Protein AF-A0A7N4PGN5-F1 (afdb_monomer_lite)

pLDDT: mean 84.78, std 13.85, range [53.03, 97.69]

Radius of gyration: 17.94 Å; chains: 1; bounding box: 43×38×50 Å

Secondary structure (DSSP, 8-state):
-PPPHHHHHHHHHTSHHHHHHHTT---S-SS--HHHHHHHHHT-HHHHHHHHHH--SPPSPPP-S--TT-HHHHHHHHHHHHHHHHHHHHHHHHHSTT-TTHHHHHTT-

Sequence (109 aa):
MDVTISELLELFLQSPLVTWVKTFGPFGSEKEDNLTMYMDLVDGIFLNKIMLQIDPRPTNQRINKHVNNDVNLRIQNLTILVRSIKTYYQFNHLLGPHSPGYNQVLASF

Structure (mmCIF, N/CA/C/O backbone):
data_AF-A0A7N4PGN5-F1
#
_entry.id   AF-A0A7N4PGN5-F1
#
loop_
_atom_site.group_PDB
_atom_site.id
_atom_site.type_symbol
_atom_site.label_atom_id
_atom_site.label_alt_id
_atom_site.label_comp_id
_atom_site.label_asym_id
_atom_site.label_entity_id
_atom_site.label_seq_id
_atom_site.pdbx_PDB_ins_code
_atom_site.Cartn_x
_atom_site.Cartn_y
_atom_site.Cartn_z
_atom_site.occupancy
_atom_site.B_iso_or_equiv
_atom_site.auth_seq_id
_atom_site.auth_comp_id
_atom_site.auth_asym_id
_atom_site.auth_atom_id
_atom_site.pdbx_PDB_model_num
ATOM 1 N N . MET A 1 1 ? -15.181 -9.466 27.092 1.00 66.38 1 MET A N 1
ATOM 2 C CA . MET A 1 1 ? -15.467 -8.158 26.478 1.00 66.38 1 MET A CA 1
ATOM 3 C C . MET A 1 1 ? -15.213 -8.353 25.001 1.00 66.38 1 MET A C 1
ATOM 5 O O . MET A 1 1 ? -14.131 -8.828 24.674 1.00 66.38 1 MET A O 1
ATOM 9 N N . ASP A 1 2 ? -16.220 -8.146 24.158 1.00 79.00 2 ASP A N 1
ATOM 10 C CA . ASP A 1 2 ? -16.037 -8.248 22.709 1.00 79.00 2 ASP A CA 1
ATOM 11 C C . ASP A 1 2 ? -15.156 -7.092 22.236 1.00 79.00 2 ASP A C 1
ATOM 13 O O . ASP A 1 2 ? -15.310 -5.966 22.709 1.00 79.00 2 ASP A O 1
ATOM 17 N N . VAL A 1 3 ? -14.219 -7.386 21.335 1.00 80.81 3 VAL A N 1
ATOM 18 C CA . VAL A 1 3 ? -13.315 -6.381 20.767 1.00 80.81 3 VAL A CA 1
ATOM 19 C C . VAL A 1 3 ? -14.110 -5.479 19.825 1.00 80.81 3 VAL A C 1
ATOM 21 O O . VAL A 1 3 ? -14.855 -5.960 18.967 1.00 80.81 3 VAL A O 1
ATOM 24 N N . THR A 1 4 ? -13.956 -4.168 19.967 1.00 92.50 4 THR A N 1
ATOM 25 C CA . THR A 1 4 ? -14.631 -3.184 19.113 1.00 92.50 4 THR A CA 1
ATOM 26 C C . THR A 1 4 ? -13.937 -3.044 17.753 1.00 92.50 4 THR A C 1
ATOM 28 O O . THR A 1 4 ? -12.754 -3.341 17.595 1.00 92.50 4 THR A O 1
ATOM 31 N N . ILE A 1 5 ? -14.654 -2.539 16.743 1.00 90.38 5 ILE A N 1
ATOM 32 C CA . ILE A 1 5 ? -14.075 -2.265 15.411 1.00 90.38 5 ILE A CA 1
ATOM 33 C C . ILE A 1 5 ? -12.904 -1.274 15.505 1.00 90.38 5 ILE A C 1
ATOM 35 O O . ILE A 1 5 ? -11.914 -1.427 14.794 1.00 90.38 5 ILE A O 1
ATOM 39 N N . SER A 1 6 ? -13.001 -0.285 16.396 1.00 90.31 6 SER A N 1
ATOM 40 C CA . SER A 1 6 ? -11.942 0.700 16.621 1.00 90.31 6 SER A CA 1
ATOM 41 C C . SER A 1 6 ? -10.674 0.058 17.185 1.00 90.31 6 SER A C 1
ATOM 43 O O . SER A 1 6 ? -9.585 0.352 16.701 1.00 90.31 6 SER A O 1
ATOM 45 N N . GLU A 1 7 ? -10.811 -0.867 18.139 1.00 92.75 7 GLU A N 1
ATOM 46 C CA . GLU A 1 7 ? -9.680 -1.630 18.688 1.00 92.75 7 GLU A CA 1
ATOM 47 C C . GLU A 1 7 ? -9.059 -2.551 17.629 1.00 92.75 7 GLU A C 1
ATOM 49 O O . GLU A 1 7 ? -7.839 -2.604 17.498 1.00 92.75 7 GLU A O 1
ATOM 54 N N . LEU A 1 8 ? -9.872 -3.238 16.816 1.00 94.31 8 LEU A N 1
ATOM 55 C CA . LEU A 1 8 ? -9.365 -4.061 15.709 1.00 94.31 8 LEU A CA 1
ATOM 56 C C . LEU A 1 8 ? -8.590 -3.231 14.684 1.00 94.31 8 LEU A C 1
ATOM 58 O O . LEU A 1 8 ? -7.552 -3.669 14.185 1.00 94.31 8 LEU A O 1
ATOM 62 N N . LEU A 1 9 ? -9.090 -2.038 14.368 1.00 94.12 9 LEU A N 1
ATOM 63 C CA . LEU A 1 9 ? -8.434 -1.114 13.456 1.00 94.12 9 LEU A CA 1
ATOM 64 C C . LEU A 1 9 ? -7.095 -0.631 14.024 1.00 94.12 9 LEU A C 1
ATOM 66 O O . LEU A 1 9 ? -6.092 -0.634 13.312 1.00 94.12 9 LEU A O 1
ATOM 70 N N . GLU A 1 10 ? -7.062 -0.254 15.298 1.00 93.62 10 GLU A N 1
ATOM 71 C CA . GLU A 1 10 ? -5.837 0.167 15.972 1.00 93.62 10 GLU A CA 1
ATOM 72 C C . GLU A 1 10 ? -4.792 -0.959 15.993 1.00 93.62 10 GLU A C 1
ATOM 74 O O . GLU A 1 10 ? -3.656 -0.753 15.562 1.00 93.62 10 GLU A O 1
ATOM 79 N N . LEU A 1 11 ? -5.193 -2.175 16.376 1.00 94.81 11 LEU A N 1
ATOM 80 C CA . LEU A 1 11 ? -4.329 -3.359 16.357 1.00 94.81 11 LEU A CA 1
ATOM 81 C C . LEU 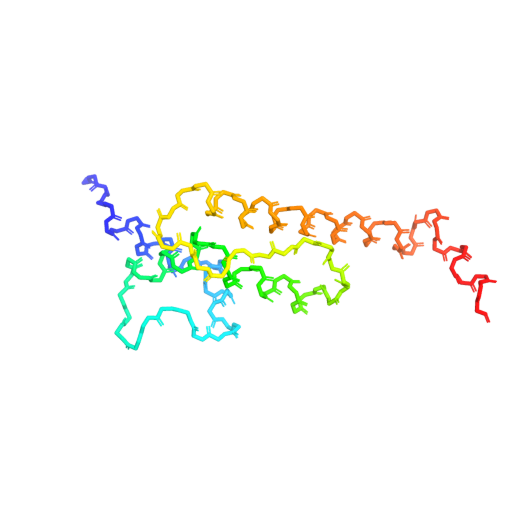A 1 11 ? -3.793 -3.659 14.950 1.00 94.81 11 LEU A C 1
ATOM 83 O O . LEU A 1 11 ? -2.618 -3.991 14.784 1.00 94.81 11 LEU A O 1
ATOM 87 N N . PHE A 1 12 ? -4.628 -3.516 13.918 1.00 95.56 12 PHE A N 1
ATOM 88 C CA . PHE A 1 12 ? -4.202 -3.674 12.529 1.00 95.56 12 PHE A CA 1
ATOM 89 C C . PHE A 1 12 ? -3.158 -2.620 12.129 1.00 95.56 12 PHE A C 1
ATOM 91 O O . PHE A 1 12 ? -2.125 -2.968 11.550 1.00 95.56 12 PHE A O 1
ATOM 98 N N . LEU A 1 13 ? -3.381 -1.345 12.462 1.00 94.25 13 LEU A N 1
ATOM 99 C CA . LEU A 1 13 ? -2.475 -0.243 12.114 1.00 94.25 13 LEU A CA 1
ATOM 100 C C . LEU A 1 13 ? -1.156 -0.249 12.900 1.00 94.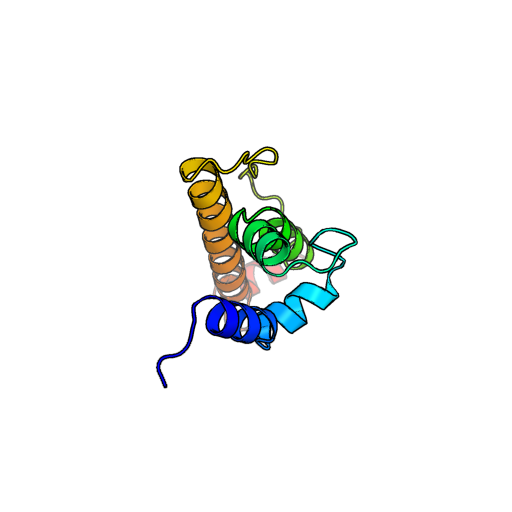25 13 LEU A C 1
ATOM 102 O O . LEU A 1 13 ? -0.177 0.358 12.453 1.00 94.25 13 LEU A O 1
ATOM 106 N N . GLN A 1 14 ? -1.127 -0.932 14.044 1.00 93.75 14 GLN A N 1
ATOM 107 C CA . GLN A 1 14 ? 0.070 -1.203 14.845 1.00 93.75 14 GLN A CA 1
ATOM 108 C C . GLN A 1 14 ? 0.766 -2.517 14.455 1.00 93.75 14 GLN A C 1
ATOM 110 O O . GLN A 1 14 ? 1.822 -2.847 14.994 1.00 93.75 14 GLN A O 1
ATOM 115 N N . SER A 1 15 ? 0.212 -3.282 13.509 1.00 96.88 15 SER A N 1
ATOM 116 C CA . SER A 1 15 ? 0.826 -4.538 13.082 1.00 96.88 15 SER A CA 1
ATOM 117 C C . SER A 1 15 ? 2.224 -4.315 12.478 1.00 96.88 15 SER A C 1
ATOM 119 O O . SER A 1 15 ? 2.497 -3.252 11.901 1.00 96.88 15 SER A O 1
ATOM 121 N N . PRO A 1 16 ? 3.122 -5.318 12.536 1.00 97.69 16 PRO A N 1
ATOM 122 C CA . PRO A 1 16 ? 4.467 -5.198 11.973 1.00 97.69 16 PRO A CA 1
ATOM 123 C C . PRO A 1 16 ? 4.478 -4.832 10.485 1.00 97.69 16 PRO A C 1
ATOM 125 O O . PRO A 1 16 ? 5.325 -4.055 10.050 1.00 97.69 16 PRO A O 1
ATOM 128 N N . LEU A 1 17 ? 3.517 -5.346 9.708 1.00 95.75 17 LEU A N 1
ATOM 129 C CA . LEU A 1 17 ? 3.423 -5.042 8.281 1.00 95.75 17 LEU A CA 1
ATOM 130 C C . LEU A 1 17 ? 3.071 -3.571 8.044 1.00 95.75 17 LEU A C 1
ATOM 132 O O . LEU A 1 17 ? 3.741 -2.913 7.255 1.00 95.75 17 LEU A O 1
ATOM 136 N N . VAL A 1 18 ? 2.064 -3.033 8.741 1.00 94.75 18 VAL A N 1
ATOM 137 C CA . VAL A 1 18 ? 1.698 -1.614 8.599 1.00 94.75 18 VAL A CA 1
ATOM 138 C C . VAL A 1 18 ? 2.817 -0.712 9.122 1.00 94.75 18 VAL A C 1
ATOM 140 O O . VAL A 1 18 ? 3.126 0.304 8.504 1.00 94.75 18 VAL A O 1
ATOM 143 N N . THR A 1 19 ? 3.487 -1.116 10.203 1.00 94.25 19 THR A N 1
ATOM 144 C CA . THR A 1 19 ? 4.654 -0.407 10.748 1.00 94.25 19 THR A CA 1
ATOM 145 C C . THR A 1 19 ? 5.795 -0.332 9.734 1.00 94.25 19 THR A C 1
ATOM 147 O O . THR A 1 19 ? 6.374 0.733 9.543 1.00 94.25 19 THR A O 1
ATOM 150 N N . TRP A 1 20 ? 6.087 -1.425 9.026 1.00 95.69 20 TRP A N 1
ATOM 151 C CA . TRP A 1 20 ? 7.060 -1.425 7.932 1.00 95.69 20 TRP A CA 1
ATOM 152 C C . TRP A 1 20 ? 6.605 -0.553 6.752 1.00 95.69 20 TRP A C 1
ATOM 154 O O . TRP A 1 20 ? 7.389 0.220 6.219 1.00 95.69 20 TRP A O 1
ATOM 164 N N . VAL A 1 21 ? 5.324 -0.590 6.378 1.00 95.06 21 VAL A N 1
ATOM 165 C CA . VAL A 1 21 ? 4.778 0.276 5.315 1.00 95.06 21 VAL A CA 1
ATOM 166 C C . VAL A 1 21 ? 4.956 1.768 5.656 1.00 95.06 21 VAL A C 1
ATOM 168 O O . VAL A 1 21 ? 5.307 2.554 4.776 1.00 95.06 21 VAL A O 1
ATOM 171 N N . LYS A 1 22 ? 4.815 2.161 6.933 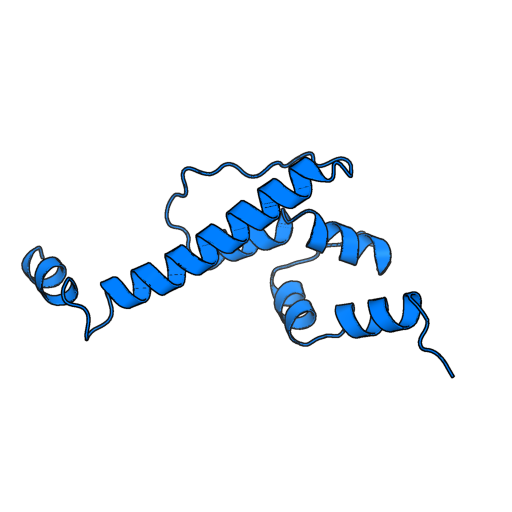1.00 91.75 22 LYS A N 1
ATOM 172 C CA . LYS A 1 22 ? 5.053 3.536 7.437 1.00 91.75 22 LYS A CA 1
ATOM 173 C C . LYS A 1 22 ? 6.481 4.038 7.229 1.00 91.75 22 LYS A C 1
ATOM 175 O O . LYS A 1 22 ? 6.685 5.248 7.168 1.00 91.75 22 LYS A O 1
ATOM 180 N N . THR A 1 23 ? 7.468 3.162 7.032 1.00 93.38 23 THR A N 1
ATOM 181 C CA . THR A 1 23 ? 8.851 3.602 6.783 1.00 93.38 23 THR A CA 1
ATOM 182 C C . THR A 1 23 ? 9.064 4.167 5.376 1.00 93.38 23 THR A C 1
ATOM 184 O O . THR A 1 23 ? 10.092 4.792 5.132 1.00 93.38 23 THR A O 1
ATOM 187 N N . PHE A 1 24 ? 8.125 3.970 4.442 1.00 91.38 24 PHE A N 1
ATOM 188 C CA . PHE A 1 24 ? 8.225 4.462 3.057 1.00 91.38 24 PHE A CA 1
ATOM 189 C C . PHE A 1 24 ? 7.746 5.908 2.869 1.00 91.38 24 PHE A C 1
ATOM 191 O O . PHE A 1 24 ? 7.833 6.447 1.764 1.00 91.38 24 PHE A O 1
ATOM 198 N N . GLY A 1 25 ? 7.245 6.540 3.929 1.00 85.94 25 GLY A N 1
ATOM 199 C CA . GLY A 1 25 ? 6.777 7.922 3.925 1.00 85.94 25 GLY A CA 1
ATOM 200 C C . GLY A 1 25 ? 5.386 8.070 4.538 1.00 85.94 25 GLY A C 1
ATOM 201 O O . GLY A 1 25 ? 4.726 7.070 4.829 1.00 85.94 25 GLY A O 1
ATOM 202 N N . PRO A 1 26 ? 4.932 9.317 4.740 1.00 77.56 26 PRO A N 1
ATOM 203 C CA . PRO A 1 26 ? 3.616 9.576 5.297 1.00 77.56 26 PRO A CA 1
ATOM 204 C C . PRO A 1 26 ? 2.521 9.128 4.320 1.00 77.56 26 PRO A C 1
ATOM 206 O O . PRO A 1 26 ? 2.513 9.507 3.147 1.00 77.56 26 PRO A O 1
ATOM 209 N N . PHE A 1 27 ? 1.589 8.333 4.830 1.00 74.50 27 PHE A N 1
ATOM 210 C CA . PHE A 1 27 ? 0.273 8.080 4.252 1.00 74.50 27 PHE A CA 1
ATOM 211 C C . PHE A 1 27 ? -0.736 8.242 5.396 1.00 74.50 27 PHE A C 1
ATOM 213 O O . PHE A 1 27 ? -0.474 7.820 6.523 1.00 74.50 27 PHE A O 1
ATOM 220 N N . GLY A 1 28 ? -1.838 8.932 5.139 1.00 61.91 28 GLY A N 1
ATOM 221 C CA . GLY A 1 28 ? -2.689 9.575 6.135 1.00 61.91 28 GLY A CA 1
ATOM 222 C C . GLY A 1 28 ? -2.521 11.099 6.148 1.00 61.91 28 GLY A C 1
ATOM 223 O O . GLY A 1 28 ? -1.507 11.644 5.707 1.00 61.91 28 GLY A O 1
ATOM 224 N N . SER A 1 29 ? -3.536 11.812 6.641 1.00 62.06 29 SER A N 1
ATOM 225 C CA . SER A 1 29 ? -3.465 13.264 6.843 1.00 62.06 29 SER A CA 1
ATOM 226 C C . SER A 1 29 ? -2.553 13.646 8.017 1.00 62.06 29 SER A C 1
ATOM 228 O O . SER A 1 29 ? -2.272 12.823 8.880 1.00 62.06 29 SER A O 1
ATOM 230 N N . GLU A 1 30 ? -2.160 14.924 8.107 1.00 60.34 30 GLU A N 1
ATOM 231 C CA . GLU A 1 30 ? -1.378 15.477 9.236 1.00 60.34 30 GLU A CA 1
ATOM 232 C C . GLU A 1 30 ? -2.020 15.229 10.612 1.00 60.34 30 GLU A C 1
ATOM 234 O O . GLU A 1 30 ? -1.332 15.168 11.628 1.00 60.34 30 GLU A O 1
ATOM 239 N N . LYS A 1 31 ? -3.349 15.067 10.646 1.00 63.12 31 LYS A N 1
ATOM 240 C CA . LYS A 1 31 ? -4.057 14.490 11.787 1.00 63.12 31 LYS A CA 1
ATOM 241 C C . LYS A 1 31 ? -4.093 12.985 11.587 1.00 63.12 31 LYS A C 1
ATOM 243 O O . LYS A 1 31 ? -4.707 12.512 10.633 1.00 63.12 31 LYS A O 1
ATOM 248 N N . GLU A 1 32 ? -3.416 12.279 12.478 1.00 66.31 32 GLU A N 1
ATOM 249 C CA . GLU A 1 32 ? -3.193 10.836 12.486 1.00 66.31 32 GLU A CA 1
ATOM 250 C C . GLU A 1 32 ? -4.503 10.054 12.744 1.00 66.31 32 GLU A C 1
ATOM 252 O O . GLU A 1 32 ? -4.673 9.383 13.755 1.00 66.31 32 GLU A O 1
ATOM 257 N N . ASP A 1 33 ? -5.490 10.204 11.857 1.00 86.44 33 ASP A N 1
ATOM 258 C CA . ASP A 1 33 ? -6.772 9.513 11.941 1.00 86.44 33 ASP A CA 1
ATOM 259 C C . ASP A 1 33 ? -6.644 8.084 11.396 1.00 86.44 33 ASP A C 1
ATOM 261 O O . ASP A 1 33 ? -6.330 7.861 10.222 1.00 86.44 33 ASP A O 1
ATOM 265 N N . ASN A 1 34 ? -6.924 7.109 12.263 1.00 90.12 34 ASN A N 1
ATOM 266 C CA . ASN A 1 34 ? -6.823 5.682 11.962 1.00 90.12 34 ASN A CA 1
ATOM 267 C C . ASN A 1 34 ? -7.690 5.276 10.759 1.00 90.12 34 ASN A C 1
ATOM 269 O O . ASN A 1 34 ? -7.278 4.445 9.946 1.00 90.12 34 ASN A O 1
ATOM 273 N N . LEU A 1 35 ? -8.883 5.861 10.612 1.00 90.56 35 LEU A N 1
ATOM 274 C CA . LEU A 1 35 ? -9.755 5.560 9.474 1.00 90.56 35 LEU A CA 1
ATOM 275 C C . LEU A 1 35 ? -9.145 6.059 8.167 1.00 90.56 35 LEU A C 1
ATOM 277 O O . LEU A 1 35 ? -9.132 5.324 7.182 1.00 90.56 35 LEU A O 1
ATOM 281 N N . THR A 1 36 ? -8.593 7.269 8.165 1.00 89.81 36 THR A N 1
ATOM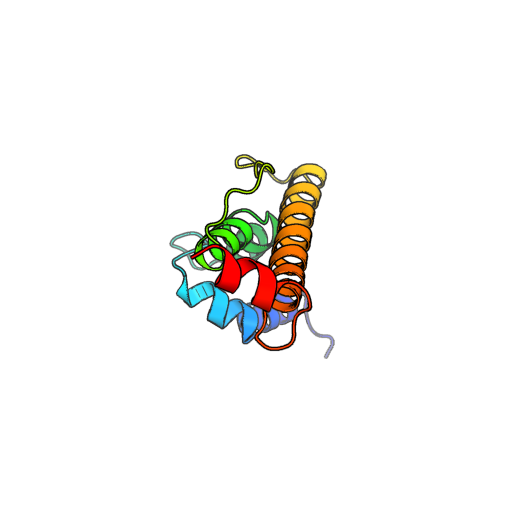 282 C CA . THR A 1 36 ? -7.906 7.839 7.002 1.00 89.81 36 THR A CA 1
ATOM 283 C C . THR A 1 36 ? -6.695 6.994 6.600 1.00 89.81 36 THR A C 1
ATOM 285 O O . THR A 1 36 ? -6.589 6.613 5.436 1.00 89.81 36 THR A O 1
ATOM 288 N N . MET A 1 37 ? -5.843 6.584 7.549 1.00 91.44 37 MET A N 1
ATOM 289 C CA . MET A 1 37 ? -4.725 5.671 7.251 1.00 91.44 37 MET A CA 1
ATOM 290 C C . MET A 1 37 ? -5.185 4.347 6.652 1.00 91.44 37 MET A C 1
ATOM 292 O O . MET A 1 37 ? -4.582 3.831 5.713 1.00 91.44 37 MET A O 1
ATOM 296 N N . TYR A 1 38 ? -6.246 3.770 7.210 1.00 93.00 38 TYR A N 1
ATOM 297 C CA . TYR A 1 38 ? -6.801 2.530 6.697 1.00 93.00 38 TYR A CA 1
ATOM 298 C C . TYR A 1 38 ? -7.332 2.695 5.274 1.00 93.00 38 TYR A C 1
ATOM 300 O O . TYR A 1 38 ? -7.089 1.836 4.427 1.00 93.00 38 TYR A O 1
ATOM 308 N N . MET A 1 39 ? -8.006 3.808 4.980 1.00 92.44 39 MET A N 1
ATOM 309 C CA . MET A 1 39 ? -8.497 4.096 3.633 1.00 92.44 39 MET A CA 1
ATOM 310 C C . MET A 1 39 ? -7.355 4.285 2.627 1.00 92.44 39 MET A C 1
ATOM 312 O O . MET A 1 39 ? -7.463 3.756 1.521 1.00 92.44 39 MET A O 1
ATOM 316 N N . ASP A 1 40 ? -6.248 4.915 3.022 1.00 91.94 40 ASP A N 1
ATOM 317 C CA . ASP A 1 40 ? -5.043 5.069 2.189 1.00 91.94 40 ASP A CA 1
ATOM 318 C C . ASP A 1 40 ? -4.324 3.735 1.913 1.00 91.94 40 ASP A C 1
ATOM 320 O O . ASP A 1 40 ? -3.659 3.567 0.890 1.00 91.94 40 ASP A O 1
ATOM 324 N N . LEU A 1 41 ? -4.455 2.749 2.807 1.00 94.88 41 LEU A N 1
ATOM 325 C CA . LEU A 1 41 ? -3.977 1.386 2.550 1.00 94.88 41 LEU A CA 1
ATOM 326 C C . LEU A 1 41 ? -4.916 0.640 1.593 1.00 94.88 41 LEU A C 1
ATOM 328 O O . LEU A 1 41 ? -4.466 -0.029 0.660 1.00 94.88 41 LEU A O 1
ATOM 332 N N . VAL A 1 42 ? -6.227 0.745 1.823 1.00 95.00 42 VAL A N 1
ATOM 333 C CA . VAL A 1 42 ? -7.259 -0.011 1.095 1.00 95.00 42 VAL A CA 1
ATOM 334 C C . VAL A 1 42 ? -7.480 0.507 -0.327 1.00 95.00 42 VAL A C 1
ATOM 336 O O . VAL A 1 42 ? -7.897 -0.261 -1.196 1.00 95.00 42 VAL A O 1
ATOM 339 N N . ASP A 1 43 ? -7.183 1.776 -0.611 1.00 95.56 43 ASP A N 1
ATOM 340 C CA . ASP A 1 43 ? -7.230 2.301 -1.979 1.00 95.56 43 ASP A CA 1
ATOM 341 C C . ASP A 1 43 ? -6.147 1.709 -2.902 1.00 95.56 43 ASP A C 1
ATOM 343 O O . ASP A 1 43 ? -6.269 1.756 -4.132 1.00 95.56 43 ASP A O 1
ATOM 347 N N . GLY A 1 44 ? -5.112 1.106 -2.308 1.00 95.38 44 GLY A N 1
ATOM 348 C CA . GLY A 1 44 ? -4.011 0.431 -2.976 1.00 95.38 44 GLY A CA 1
ATOM 349 C C . GLY A 1 44 ? -3.024 1.355 -3.693 1.00 95.38 44 GLY A C 1
ATOM 350 O O . GLY A 1 44 ? -2.061 0.851 -4.270 1.00 95.38 44 GLY A O 1
ATOM 351 N N . ILE A 1 45 ? -3.201 2.678 -3.687 1.00 95.12 45 ILE A N 1
ATOM 352 C CA . ILE A 1 45 ? -2.316 3.622 -4.382 1.00 95.12 45 ILE A CA 1
ATOM 353 C C . ILE A 1 45 ? -0.938 3.612 -3.729 1.00 95.12 45 ILE A C 1
ATOM 355 O O . ILE A 1 45 ? 0.071 3.447 -4.421 1.00 95.12 45 ILE A O 1
ATOM 359 N N . PHE A 1 46 ? -0.880 3.783 -2.406 1.00 94.81 46 PHE A N 1
ATOM 360 C CA . PHE A 1 46 ? 0.388 3.841 -1.680 1.00 94.81 46 PHE A CA 1
ATOM 361 C C . PHE A 1 46 ? 1.141 2.508 -1.751 1.00 94.81 46 PHE A C 1
ATOM 363 O O . PHE A 1 46 ? 2.326 2.477 -2.083 1.00 94.81 46 PHE A O 1
ATOM 370 N N . LEU A 1 47 ? 0.431 1.393 -1.573 1.00 96.12 47 LEU A N 1
ATOM 371 C CA . LEU A 1 47 ? 1.013 0.053 -1.659 1.00 96.12 47 LEU A CA 1
ATOM 372 C C . LEU A 1 47 ? 1.601 -0.248 -3.047 1.00 96.12 47 LEU A C 1
ATOM 374 O O . LEU A 1 47 ? 2.690 -0.811 -3.149 1.00 96.12 47 LEU A O 1
ATOM 378 N N . ASN A 1 48 ? 0.935 0.170 -4.130 1.00 95.62 48 ASN A N 1
ATOM 379 C CA . ASN A 1 48 ? 1.493 0.021 -5.476 1.00 95.62 48 ASN A CA 1
ATOM 380 C C . ASN A 1 48 ? 2.748 0.883 -5.695 1.00 95.62 48 ASN A C 1
ATOM 382 O O . ASN A 1 48 ? 3.654 0.457 -6.410 1.00 95.62 48 ASN A O 1
ATOM 386 N N . LYS A 1 49 ? 2.846 2.067 -5.071 1.00 93.69 49 LYS A N 1
ATOM 387 C CA . LYS A 1 49 ? 4.078 2.877 -5.112 1.00 93.69 49 LYS A CA 1
ATOM 388 C C . LYS A 1 49 ? 5.234 2.178 -4.399 1.00 93.69 49 LYS A C 1
ATOM 390 O O . LYS A 1 49 ? 6.343 2.198 -4.920 1.00 93.69 49 LYS A O 1
ATOM 395 N N . ILE A 1 50 ? 4.983 1.547 -3.250 1.00 95.31 50 ILE A N 1
ATOM 396 C CA . ILE A 1 50 ? 5.996 0.742 -2.548 1.00 95.31 50 ILE A CA 1
ATOM 397 C C . ILE A 1 50 ? 6.459 -0.409 -3.437 1.00 95.31 50 ILE A C 1
ATOM 399 O O . ILE A 1 50 ? 7.659 -0.606 -3.607 1.00 95.31 50 ILE A O 1
ATOM 403 N N . MET A 1 51 ? 5.527 -1.126 -4.070 1.00 94.81 51 MET A N 1
ATOM 404 C CA . MET A 1 51 ? 5.880 -2.217 -4.978 1.00 94.81 51 MET A CA 1
ATOM 405 C C . MET A 1 51 ? 6.761 -1.744 -6.145 1.00 94.81 51 MET A C 1
ATOM 407 O O . MET A 1 51 ? 7.689 -2.451 -6.520 1.00 94.81 51 MET A O 1
ATOM 411 N N . LEU A 1 52 ? 6.531 -0.535 -6.671 1.00 92.62 52 LEU A N 1
ATOM 412 C CA . LEU A 1 52 ? 7.382 0.062 -7.706 1.00 92.62 52 LEU A CA 1
ATOM 413 C C . LEU A 1 52 ? 8.789 0.430 -7.194 1.00 92.62 52 LEU A C 1
ATOM 415 O O . LEU A 1 52 ? 9.740 0.391 -7.967 1.00 92.62 52 LEU A O 1
ATOM 419 N N . GLN A 1 53 ? 8.943 0.778 -5.911 1.00 92.69 53 GLN A N 1
ATOM 420 C CA . GLN A 1 53 ? 10.269 0.971 -5.305 1.00 92.69 53 GLN A CA 1
ATOM 421 C C . GLN A 1 53 ? 11.010 -0.361 -5.111 1.00 92.69 53 GLN A C 1
ATOM 423 O O . GLN A 1 53 ? 12.226 -0.410 -5.270 1.00 92.69 53 GLN A O 1
ATOM 428 N N . ILE A 1 54 ? 10.284 -1.435 -4.784 1.00 92.94 54 ILE A N 1
ATOM 429 C CA . ILE A 1 54 ? 10.838 -2.792 -4.631 1.00 92.94 54 ILE A CA 1
ATOM 430 C C . ILE A 1 54 ? 11.257 -3.369 -5.986 1.00 92.94 54 ILE A C 1
ATOM 432 O O . ILE A 1 54 ? 12.300 -4.011 -6.098 1.00 92.94 54 ILE A O 1
ATOM 436 N N . ASP A 1 55 ? 10.434 -3.154 -7.008 1.00 90.88 55 ASP A N 1
ATOM 437 C CA . ASP A 1 55 ? 10.640 -3.668 -8.352 1.00 90.88 55 ASP A CA 1
ATOM 438 C C . ASP A 1 55 ? 10.367 -2.570 -9.395 1.00 90.88 55 ASP A C 1
ATOM 440 O O . ASP A 1 55 ? 9.221 -2.385 -9.817 1.00 90.88 55 ASP A O 1
ATOM 444 N N . PRO A 1 56 ? 11.406 -1.834 -9.833 1.00 88.69 56 PRO A N 1
ATOM 445 C CA . PRO A 1 56 ? 11.252 -0.691 -10.731 1.00 88.69 56 PRO A CA 1
ATOM 446 C C . PRO A 1 56 ? 11.002 -1.093 -12.189 1.00 88.69 56 PRO A C 1
ATOM 448 O O . PRO A 1 56 ? 10.927 -0.228 -13.066 1.00 88.69 56 PRO A O 1
ATOM 451 N N . ARG A 1 57 ? 10.910 -2.395 -12.490 1.00 84.12 57 ARG A N 1
ATOM 452 C CA . ARG A 1 57 ? 10.672 -2.861 -13.855 1.00 84.12 57 ARG A CA 1
ATOM 453 C C . ARG A 1 57 ? 9.333 -2.319 -14.370 1.00 84.12 57 ARG A C 1
ATOM 455 O O . ARG A 1 57 ? 8.348 -2.287 -13.630 1.00 84.12 57 ARG A O 1
ATOM 462 N N . PRO A 1 58 ? 9.266 -1.898 -15.645 1.00 67.56 58 PRO A N 1
ATOM 463 C CA . PRO A 1 58 ? 8.061 -1.300 -16.195 1.00 67.56 58 PRO A CA 1
ATOM 464 C C . PRO A 1 58 ? 6.910 -2.308 -16.166 1.00 67.56 58 PRO A C 1
ATOM 466 O O . PRO A 1 58 ? 6.957 -3.351 -16.818 1.00 67.56 58 PRO A O 1
ATOM 469 N N . THR A 1 59 ? 5.854 -1.982 -15.423 1.00 70.44 59 THR A N 1
ATOM 470 C CA . THR A 1 59 ? 4.586 -2.707 -15.494 1.00 70.44 59 THR A CA 1
ATOM 471 C C . THR A 1 59 ? 3.675 -1.992 -16.491 1.00 70.44 59 THR A C 1
ATOM 473 O O . THR A 1 59 ? 3.499 -0.776 -16.444 1.00 70.44 59 THR A O 1
ATOM 476 N N . ASN A 1 60 ? 3.054 -2.738 -17.408 1.00 73.94 60 ASN A N 1
ATOM 477 C CA . ASN A 1 60 ? 2.063 -2.167 -18.334 1.00 73.94 60 ASN A CA 1
ATOM 478 C C . ASN A 1 60 ? 0.738 -1.796 -17.633 1.00 73.94 60 ASN A C 1
ATOM 480 O O . ASN A 1 60 ? -0.191 -1.303 -18.272 1.00 73.94 60 ASN A O 1
ATOM 484 N 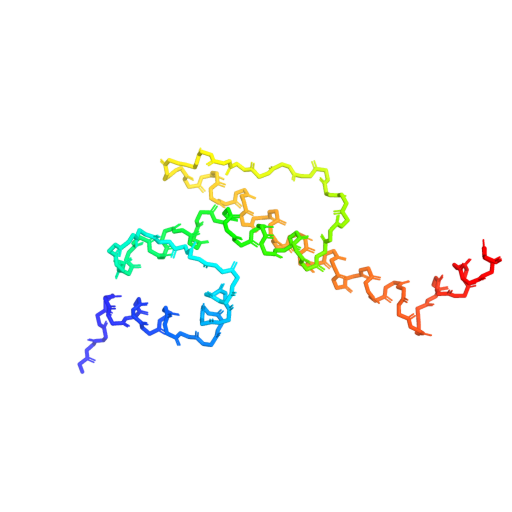N . GLN A 1 61 ? 0.617 -2.057 -16.328 1.00 78.94 61 GLN A N 1
ATOM 485 C CA . GLN A 1 61 ? -0.609 -1.867 -15.562 1.00 78.94 61 GLN A CA 1
ATOM 486 C C . GLN A 1 61 ? -0.615 -0.493 -14.893 1.00 78.94 61 GLN A C 1
ATOM 488 O O . GLN A 1 61 ? 0.204 -0.190 -14.030 1.00 78.94 61 GLN A O 1
ATOM 493 N N . ARG A 1 62 ? -1.570 0.349 -15.292 1.00 88.31 62 ARG A N 1
ATOM 494 C CA . ARG A 1 62 ? -1.768 1.676 -14.702 1.00 88.31 62 ARG A CA 1
ATOM 495 C C . ARG A 1 62 ? -2.649 1.571 -13.462 1.00 88.31 62 ARG A C 1
ATOM 497 O O . ARG A 1 62 ? -3.727 0.990 -13.526 1.00 88.31 62 ARG A O 1
ATOM 504 N N . ILE A 1 63 ? -2.205 2.180 -12.367 1.00 93.88 63 ILE A N 1
ATOM 505 C CA . ILE A 1 63 ? -3.005 2.316 -11.146 1.00 93.88 63 ILE A CA 1
ATOM 506 C C . ILE A 1 63 ? -4.032 3.446 -11.280 1.00 93.88 63 ILE A C 1
ATOM 508 O O . ILE A 1 63 ? -3.760 4.482 -11.898 1.00 93.88 63 ILE A O 1
ATOM 512 N N . ASN A 1 64 ? -5.190 3.277 -10.650 1.00 96.00 64 ASN A N 1
ATOM 513 C CA . ASN A 1 64 ? -6.216 4.307 -10.544 1.00 96.00 64 ASN A CA 1
ATOM 514 C C . ASN A 1 64 ? -5.832 5.294 -9.436 1.00 96.00 64 ASN A C 1
ATOM 516 O O . ASN A 1 64 ? -5.797 4.922 -8.266 1.00 96.00 64 ASN A O 1
ATOM 520 N N . LYS A 1 65 ? -5.537 6.549 -9.798 1.00 93.81 65 LYS A N 1
ATOM 521 C CA . LYS A 1 65 ? -5.104 7.594 -8.846 1.00 93.81 65 LYS A CA 1
ATOM 522 C C . LYS A 1 65 ? -6.257 8.331 -8.156 1.00 93.81 65 LYS A C 1
ATOM 524 O O . LYS A 1 65 ? -6.048 8.939 -7.116 1.00 93.81 65 LYS A O 1
ATOM 529 N N . HIS A 1 66 ? -7.451 8.295 -8.743 1.00 93.62 66 HIS A N 1
ATOM 530 C CA . HIS A 1 66 ? -8.643 8.970 -8.230 1.00 93.62 66 HIS A CA 1
ATOM 531 C C . HIS A 1 66 ? -9.703 7.924 -7.902 1.00 93.62 66 HIS A C 1
ATOM 533 O O . HIS A 1 66 ? -10.578 7.638 -8.712 1.00 93.62 66 HIS A O 1
ATOM 539 N N . VAL A 1 67 ? -9.560 7.298 -6.734 1.00 93.12 67 VAL A N 1
ATOM 540 C CA . VAL A 1 67 ? -10.403 6.166 -6.328 1.00 93.12 67 VAL A CA 1
ATOM 541 C C . VAL A 1 67 ? -11.764 6.634 -5.807 1.00 93.12 67 VAL A C 1
ATOM 543 O O . VAL A 1 67 ? -12.743 5.941 -6.032 1.00 93.12 67 VAL A O 1
ATOM 546 N N . ASN A 1 68 ? -11.856 7.802 -5.153 1.00 89.62 68 ASN A N 1
ATOM 547 C CA . ASN A 1 68 ? -13.117 8.419 -4.693 1.00 89.62 68 ASN A CA 1
ATOM 548 C C . ASN A 1 68 ? -14.070 7.451 -3.957 1.00 89.62 68 ASN A C 1
ATOM 550 O O . ASN A 1 68 ? -15.285 7.524 -4.116 1.00 89.62 68 ASN A O 1
ATOM 554 N N . ASN A 1 69 ? -13.514 6.525 -3.167 1.00 87.62 69 ASN A N 1
ATOM 555 C CA . ASN A 1 69 ? -14.242 5.443 -2.488 1.00 87.62 69 ASN A CA 1
ATOM 556 C C . ASN A 1 69 ? -14.991 4.449 -3.404 1.00 87.62 69 ASN A C 1
ATOM 558 O O . ASN A 1 69 ? -15.780 3.648 -2.906 1.00 87.62 69 ASN A O 1
ATOM 562 N N . ASP A 1 70 ? -14.703 4.419 -4.707 1.00 96.62 70 ASP A N 1
ATOM 563 C CA . ASP A 1 70 ? -15.220 3.407 -5.629 1.00 96.62 70 ASP A CA 1
ATOM 564 C C . ASP A 1 70 ? -14.575 2.040 -5.351 1.00 96.62 70 ASP A C 1
ATOM 566 O O . ASP A 1 70 ? -13.366 1.833 -5.508 1.00 96.62 70 ASP A O 1
ATOM 570 N N . VAL A 1 71 ? -15.407 1.081 -4.943 1.00 96.25 71 VAL A N 1
ATOM 571 C CA . VAL A 1 71 ? -14.985 -0.276 -4.576 1.00 96.25 71 VAL A CA 1
ATOM 572 C C . VAL A 1 71 ? -14.332 -1.013 -5.750 1.00 96.25 71 VAL A C 1
ATOM 574 O O . VAL A 1 71 ? -13.356 -1.735 -5.546 1.00 96.25 71 VAL A O 1
ATOM 577 N N . ASN A 1 72 ? -14.798 -0.811 -6.983 1.00 97.62 72 ASN A N 1
ATOM 578 C CA . ASN A 1 72 ? -14.223 -1.467 -8.157 1.00 97.62 72 ASN A CA 1
ATOM 579 C C . ASN A 1 72 ? -12.819 -0.941 -8.450 1.00 97.62 72 ASN A C 1
ATOM 581 O O . ASN A 1 72 ? -11.939 -1.719 -8.822 1.00 97.62 72 ASN A O 1
ATOM 585 N N . LEU A 1 73 ? -12.581 0.359 -8.260 1.00 97.62 73 LEU A N 1
ATOM 586 C CA . LEU A 1 73 ? -11.252 0.950 -8.438 1.00 97.62 73 LEU A CA 1
ATOM 587 C C . LEU A 1 73 ? -10.267 0.461 -7.366 1.00 97.62 73 LEU A C 1
ATOM 589 O O . LEU A 1 73 ? -9.124 0.139 -7.700 1.00 97.62 73 LEU A O 1
ATOM 593 N N . ARG A 1 74 ? -10.720 0.311 -6.112 1.00 97.50 74 ARG A N 1
ATOM 594 C CA . ARG A 1 74 ? -9.935 -0.302 -5.020 1.00 97.50 74 ARG A CA 1
ATOM 595 C C . ARG A 1 74 ? -9.541 -1.738 -5.360 1.00 97.50 74 ARG A C 1
ATOM 597 O O . ARG A 1 74 ? -8.364 -2.089 -5.319 1.00 97.50 74 ARG A O 1
ATOM 604 N N . ILE A 1 75 ? -10.514 -2.553 -5.775 1.00 97.56 75 ILE A N 1
ATOM 605 C CA . ILE A 1 75 ? -10.280 -3.946 -6.183 1.00 97.56 75 ILE A CA 1
ATOM 606 C C . ILE A 1 75 ? -9.280 -4.012 -7.340 1.00 97.56 75 ILE A C 1
ATOM 608 O O . ILE A 1 75 ? -8.371 -4.843 -7.314 1.00 97.56 75 ILE A O 1
ATOM 612 N N . GLN A 1 76 ? -9.400 -3.136 -8.340 1.00 97.12 76 GLN A N 1
ATOM 613 C CA . GLN A 1 76 ? -8.455 -3.084 -9.456 1.00 97.12 76 GLN A CA 1
ATOM 614 C C . GLN A 1 76 ? -7.033 -2.748 -8.992 1.00 97.12 76 GLN A C 1
ATOM 616 O O . GLN A 1 76 ? -6.099 -3.466 -9.351 1.00 97.12 76 GLN A O 1
ATOM 621 N N . ASN A 1 77 ? -6.858 -1.723 -8.154 1.00 97.62 77 ASN A N 1
ATOM 622 C CA . ASN A 1 77 ? -5.547 -1.347 -7.617 1.00 97.62 77 ASN A CA 1
ATOM 623 C C . ASN A 1 77 ? -4.911 -2.483 -6.801 1.00 97.62 77 ASN A C 1
ATOM 625 O O . ASN A 1 77 ? -3.736 -2.801 -6.997 1.00 97.62 77 ASN A O 1
ATOM 629 N N . LEU A 1 78 ? -5.679 -3.142 -5.931 1.00 97.50 78 LEU A N 1
ATOM 630 C CA . LEU A 1 78 ? -5.196 -4.280 -5.143 1.00 97.50 78 LEU A CA 1
ATOM 631 C C . LEU A 1 78 ? -4.908 -5.510 -6.019 1.00 97.50 78 LEU A C 1
ATOM 633 O O . LEU A 1 78 ? -3.952 -6.242 -5.769 1.00 97.50 78 LEU A O 1
ATOM 637 N N . THR A 1 79 ? -5.670 -5.715 -7.095 1.00 96.69 79 THR A N 1
ATOM 638 C CA . THR A 1 79 ? -5.404 -6.780 -8.076 1.00 96.69 79 THR A CA 1
ATOM 639 C C . THR A 1 79 ? -4.072 -6.559 -8.790 1.00 96.69 79 THR A C 1
ATOM 641 O O . THR A 1 79 ? -3.316 -7.514 -8.980 1.00 96.69 79 THR A O 1
ATOM 644 N N . ILE A 1 80 ? -3.766 -5.314 -9.170 1.00 95.88 80 ILE A N 1
ATOM 645 C CA . ILE A 1 80 ? -2.470 -4.944 -9.756 1.00 95.88 80 ILE A CA 1
ATOM 646 C C . ILE A 1 80 ? -1.348 -5.224 -8.752 1.00 95.88 80 ILE A C 1
ATOM 648 O O . ILE A 1 80 ? -0.399 -5.927 -9.092 1.00 95.88 80 ILE A O 1
ATOM 652 N N . LEU A 1 81 ? -1.500 -4.787 -7.498 1.00 96.25 81 LEU A N 1
ATOM 653 C CA . LEU A 1 81 ? -0.514 -5.019 -6.439 1.00 96.25 81 LEU A CA 1
ATOM 654 C C . LEU A 1 81 ? -0.192 -6.510 -6.269 1.00 96.25 81 LEU A C 1
ATOM 656 O O . LEU A 1 81 ? 0.971 -6.909 -6.314 1.00 96.25 81 LEU A O 1
ATOM 660 N N . VAL A 1 82 ? -1.221 -7.353 -6.126 1.00 95.88 82 VAL A N 1
ATOM 661 C CA . VAL A 1 82 ? -1.051 -8.805 -5.955 1.00 95.88 82 VAL A CA 1
ATOM 662 C C . VAL A 1 82 ? -0.353 -9.433 -7.165 1.00 95.88 82 VAL A C 1
ATOM 664 O O . VAL A 1 82 ? 0.487 -10.319 -6.998 1.00 95.88 82 VAL A O 1
ATOM 667 N N . ARG A 1 83 ? -0.667 -8.992 -8.389 1.00 93.50 83 ARG A N 1
ATOM 668 C CA . ARG A 1 83 ? 0.006 -9.468 -9.611 1.00 93.50 83 ARG A CA 1
ATOM 669 C C . ARG A 1 83 ? 1.474 -9.052 -9.655 1.00 93.50 83 ARG A C 1
ATOM 671 O O . ARG A 1 83 ? 2.307 -9.881 -10.019 1.00 93.50 83 ARG A O 1
ATOM 678 N N . SER A 1 84 ? 1.793 -7.825 -9.255 1.00 92.81 84 SER A N 1
ATOM 679 C CA . SER A 1 84 ? 3.170 -7.326 -9.196 1.00 92.81 84 SER A CA 1
ATOM 680 C C . SER A 1 84 ? 4.002 -8.095 -8.169 1.00 92.81 84 SER A C 1
ATOM 682 O O . SER A 1 84 ? 5.083 -8.569 -8.505 1.00 92.81 84 SER A O 1
ATOM 684 N N . ILE A 1 85 ? 3.463 -8.342 -6.967 1.00 93.50 85 ILE A N 1
ATOM 685 C CA . ILE A 1 85 ? 4.127 -9.161 -5.936 1.00 93.50 85 ILE A CA 1
ATOM 686 C C . ILE A 1 85 ? 4.399 -10.577 -6.463 1.00 93.50 85 ILE A C 1
ATOM 688 O O . ILE A 1 85 ? 5.516 -11.083 -6.353 1.00 93.50 85 ILE A O 1
ATOM 692 N N . LYS A 1 86 ? 3.401 -11.221 -7.084 1.00 90.94 86 LYS A N 1
ATOM 693 C CA . LYS A 1 86 ? 3.568 -12.562 -7.671 1.00 90.94 86 LYS A CA 1
ATOM 694 C C . LYS A 1 86 ? 4.637 -12.576 -8.761 1.00 90.94 86 LYS A C 1
ATOM 696 O O . LYS A 1 86 ? 5.510 -13.437 -8.736 1.00 90.94 86 LYS A O 1
ATOM 701 N N . THR A 1 87 ? 4.590 -11.611 -9.677 1.00 88.88 87 THR A N 1
ATOM 702 C CA . THR A 1 87 ? 5.559 -11.479 -10.774 1.00 88.88 87 THR A CA 1
ATOM 703 C C . THR A 1 87 ? 6.979 -11.280 -10.251 1.00 88.88 87 THR A C 1
ATOM 705 O O . THR A 1 87 ? 7.906 -11.891 -10.776 1.00 88.88 87 THR A O 1
ATOM 708 N N . TYR A 1 88 ? 7.160 -10.474 -9.203 1.00 89.06 88 TYR A N 1
ATOM 709 C CA . TYR A 1 88 ? 8.461 -10.258 -8.570 1.00 89.06 88 TYR A CA 1
ATOM 710 C C . TYR A 1 88 ? 9.072 -11.573 -8.075 1.00 89.06 88 TYR A C 1
ATOM 712 O O . TYR A 1 88 ? 10.177 -11.937 -8.480 1.00 89.06 88 TYR A O 1
ATOM 720 N N . TYR A 1 89 ? 8.326 -12.344 -7.282 1.00 86.94 89 TYR A N 1
ATOM 721 C CA . TYR A 1 89 ? 8.818 -13.625 -6.770 1.00 86.94 89 TYR A CA 1
ATOM 722 C C . TYR A 1 89 ? 8.998 -14.682 -7.865 1.00 86.94 89 TYR A C 1
ATOM 724 O O . TYR A 1 89 ? 9.986 -15.413 -7.847 1.00 86.94 89 TYR A O 1
ATOM 732 N N . GLN A 1 90 ? 8.090 -14.751 -8.842 1.00 85.06 90 GLN A N 1
ATOM 733 C CA . GLN A 1 90 ? 8.216 -15.673 -9.975 1.00 85.06 90 GLN A CA 1
ATOM 734 C C . GLN A 1 90 ? 9.447 -15.360 -10.825 1.00 85.06 90 GLN A C 1
ATOM 736 O O . GLN A 1 90 ? 10.179 -16.267 -11.203 1.00 85.06 90 GLN A O 1
ATOM 741 N N . PHE A 1 91 ? 9.721 -14.087 -11.098 1.00 77.44 91 PHE A N 1
ATOM 742 C CA . PHE A 1 91 ? 10.896 -13.702 -11.870 1.00 77.44 91 PHE A CA 1
ATOM 743 C C . PHE A 1 91 ? 12.201 -13.948 -11.113 1.00 77.44 91 PHE A C 1
ATOM 745 O O . PHE A 1 91 ? 13.147 -14.471 -11.692 1.00 77.44 91 PHE A O 1
ATOM 752 N N . ASN A 1 92 ? 12.245 -13.647 -9.814 1.00 68.75 92 ASN A N 1
ATOM 753 C CA . ASN A 1 92 ? 13.407 -13.969 -8.983 1.00 68.75 92 ASN A CA 1
ATOM 754 C C . ASN A 1 92 ? 13.655 -15.481 -8.916 1.00 68.75 92 ASN A C 1
ATOM 756 O O . ASN A 1 92 ? 14.800 -15.917 -8.858 1.00 68.75 92 ASN A O 1
ATOM 760 N N . HIS A 1 93 ? 12.603 -16.297 -8.994 1.00 67.69 93 HIS A N 1
ATOM 761 C CA . HIS A 1 93 ? 12.741 -17.740 -9.157 1.00 67.69 93 HIS A CA 1
ATOM 762 C C . HIS A 1 93 ? 13.271 -18.131 -10.554 1.00 67.69 93 HIS A C 1
ATOM 764 O O . HIS A 1 93 ? 14.069 -19.060 -10.673 1.00 67.69 93 HIS A O 1
ATOM 770 N N . LEU A 1 94 ? 12.887 -17.407 -11.612 1.00 64.06 94 LEU A N 1
ATOM 771 C CA . LEU A 1 94 ? 13.334 -17.630 -12.998 1.00 64.06 94 LEU A CA 1
ATOM 772 C C . LEU A 1 94 ? 14.752 -17.107 -13.319 1.00 64.06 94 LEU A C 1
ATOM 774 O O . LEU A 1 94 ? 15.321 -17.497 -14.336 1.00 64.06 94 LEU A O 1
ATOM 778 N N . LEU A 1 95 ? 15.340 -16.266 -12.465 1.00 63.00 95 LEU A N 1
ATOM 779 C CA . LEU A 1 95 ? 16.717 -15.765 -12.603 1.00 63.00 95 LEU A CA 1
ATOM 780 C C . LEU A 1 95 ? 17.603 -16.036 -11.377 1.00 63.00 95 LEU A C 1
ATOM 782 O O . LEU A 1 95 ? 18.723 -15.537 -11.305 1.00 63.00 95 LEU A O 1
ATOM 786 N N . GLY A 1 96 ? 17.129 -16.811 -10.402 1.00 63.47 96 GLY A N 1
ATOM 787 C CA . GLY A 1 96 ? 17.958 -17.231 -9.275 1.00 63.47 96 GLY A CA 1
ATOM 788 C C . GLY A 1 96 ? 19.132 -18.109 -9.734 1.00 63.47 96 GLY A C 1
ATOM 789 O O . GLY A 1 96 ? 19.053 -18.716 -10.801 1.00 63.47 96 GLY A O 1
ATOM 790 N N . PRO A 1 97 ? 20.194 -18.264 -8.926 1.00 59.94 97 PRO A N 1
ATOM 791 C CA . PRO A 1 97 ? 21.372 -19.076 -9.274 1.00 59.94 97 PRO A CA 1
ATOM 792 C C . PRO A 1 97 ? 21.056 -20.558 -9.560 1.00 59.94 97 PRO A C 1
ATOM 794 O O . PRO A 1 97 ? 21.881 -21.274 -10.117 1.00 59.94 97 PRO A O 1
ATOM 797 N N . HIS A 1 98 ? 19.855 -21.022 -9.203 1.00 65.31 98 HIS A N 1
ATOM 798 C CA . HIS A 1 98 ? 19.350 -22.366 -9.500 1.00 65.31 98 HIS A CA 1
ATOM 799 C C . HIS A 1 98 ? 18.317 -22.401 -10.634 1.00 65.31 98 HIS A C 1
ATOM 801 O O . HIS A 1 98 ? 17.664 -23.422 -10.841 1.00 65.31 98 HIS A O 1
ATOM 807 N N . SER A 1 99 ? 18.123 -21.292 -11.346 1.00 63.72 99 SER A N 1
ATOM 808 C CA . SER A 1 99 ? 17.091 -21.203 -12.362 1.00 63.72 99 SER A CA 1
ATOM 809 C C . SER A 1 99 ? 17.565 -21.700 -13.727 1.00 63.72 99 SER A C 1
ATOM 811 O O . SER A 1 99 ? 18.673 -21.347 -14.142 1.00 63.72 99 SER A O 1
ATOM 813 N N . PRO A 1 100 ? 16.726 -22.433 -14.485 1.00 62.69 100 PRO A N 1
ATOM 814 C CA . PRO A 1 100 ? 17.066 -22.895 -15.832 1.00 62.69 100 PRO A CA 1
ATOM 815 C C . PRO A 1 100 ? 17.510 -21.772 -16.787 1.00 62.69 100 PRO A C 1
ATOM 817 O O . PRO A 1 100 ? 18.311 -22.019 -17.684 1.00 62.69 100 PRO A O 1
ATOM 820 N N . GLY A 1 101 ? 17.024 -20.539 -16.586 1.00 59.91 101 GLY A N 1
ATOM 821 C CA . GLY A 1 101 ? 17.363 -19.371 -17.410 1.00 59.91 101 GLY A CA 1
ATOM 822 C C . GLY A 1 101 ? 18.636 -18.619 -16.997 1.00 59.91 101 GLY A C 1
ATOM 823 O O . GLY A 1 101 ? 19.136 -17.811 -17.777 1.00 59.91 101 GLY A O 1
ATOM 824 N N . TYR A 1 102 ? 19.196 -18.885 -15.811 1.00 60.09 102 TYR A N 1
ATOM 825 C CA . TYR A 1 102 ? 20.342 -18.145 -15.258 1.00 60.09 102 TYR A CA 1
ATOM 826 C C . TYR A 1 102 ? 21.591 -18.251 -16.146 1.00 60.09 102 TYR A C 1
ATOM 828 O O . TYR A 1 102 ? 22.223 -17.249 -16.482 1.00 60.09 102 TYR A O 1
ATOM 836 N N . ASN A 1 103 ? 21.888 -19.462 -16.621 1.00 56.12 103 ASN A N 1
ATOM 837 C CA . ASN A 1 103 ? 23.033 -19.716 -17.497 1.00 56.12 103 ASN A CA 1
ATOM 838 C C . ASN A 1 103 ? 22.855 -19.110 -18.898 1.00 56.12 103 ASN A C 1
ATOM 840 O O . ASN A 1 103 ? 23.839 -18.791 -19.558 1.00 56.12 103 ASN A O 1
ATOM 844 N N . GLN A 1 104 ? 21.612 -18.931 -19.351 1.00 60.09 104 GLN A N 1
ATOM 845 C CA . GLN A 1 104 ? 21.316 -18.370 -20.669 1.00 60.09 104 GLN A CA 1
ATOM 846 C C . GLN A 1 104 ? 21.528 -16.850 -20.699 1.00 60.09 104 GLN A C 1
ATOM 848 O O . GLN A 1 104 ? 21.963 -16.318 -21.713 1.00 60.09 104 GLN A O 1
ATOM 853 N N . VAL A 1 105 ? 21.289 -16.172 -19.570 1.00 60.22 105 VAL A N 1
ATOM 854 C CA . VAL A 1 105 ? 21.557 -14.736 -19.394 1.00 60.22 105 VAL A CA 1
ATOM 855 C C . VAL A 1 105 ? 23.054 -14.461 -19.219 1.00 60.22 105 VAL A C 1
ATOM 857 O O . VAL A 1 105 ? 23.572 -13.523 -19.819 1.00 60.22 105 VAL A O 1
ATOM 860 N N . LEU A 1 106 ? 23.779 -15.294 -18.464 1.00 55.44 106 LEU A N 1
ATOM 861 C CA . LEU A 1 106 ? 25.238 -15.170 -18.336 1.00 55.44 106 LEU A CA 1
ATOM 862 C C . LEU A 1 106 ? 25.977 -15.398 -19.662 1.00 55.44 106 LEU A C 1
ATOM 864 O O . LEU A 1 106 ? 26.975 -14.738 -19.906 1.00 55.44 106 LEU A O 1
ATOM 868 N N . ALA A 1 107 ? 25.481 -16.289 -20.524 1.00 53.09 107 ALA A N 1
ATOM 869 C CA . ALA A 1 107 ? 26.075 -16.550 -21.838 1.00 53.09 107 ALA A CA 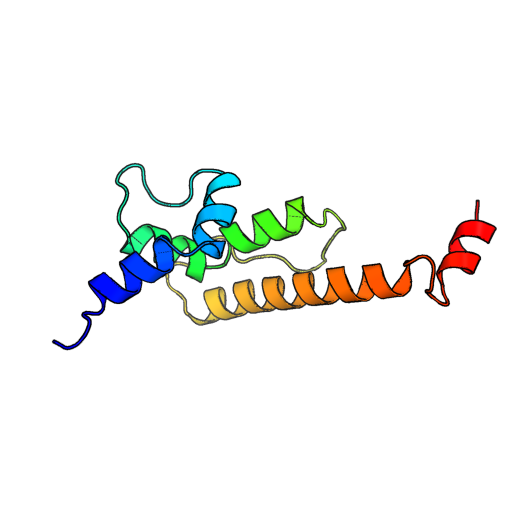1
ATOM 870 C C . ALA A 1 107 ? 25.832 -15.433 -22.875 1.00 53.09 107 ALA A C 1
ATOM 872 O O . ALA A 1 107 ? 26.380 -15.492 -23.974 1.00 53.09 107 ALA A O 1
ATOM 873 N N . SER A 1 108 ? 24.984 -14.449 -22.555 1.00 54.03 108 SER A N 1
ATOM 874 C CA . SER A 1 108 ? 24.691 -13.291 -23.412 1.00 54.03 108 SER A CA 1
ATOM 875 C C . SER A 1 108 ? 25.468 -12.017 -23.044 1.00 54.03 108 SER A C 1
ATOM 877 O O . SER A 1 108 ? 25.248 -10.984 -23.678 1.00 54.03 108 SER A O 1
ATOM 879 N N . PHE A 1 109 ? 26.368 -12.096 -22.059 1.00 53.03 109 PHE A N 1
ATOM 880 C CA . PHE A 1 109 ? 27.371 -11.077 -21.722 1.00 53.03 109 PHE A CA 1
ATOM 881 C C . PHE A 1 109 ? 28.773 -11.585 -22.066 1.00 53.03 109 PHE A C 1
ATOM 883 O O . PHE A 1 109 ? 29.615 -10.736 -22.432 1.00 53.03 109 PHE A O 1
#

Organism: Sarcophilus harrisii (NCBI:txid9305)

Foldseek 3Di:
DDQDPVNVLVCVCPDPVVVVLCVVDDQADPPPDSVSNVVSVQLLPSLVVVLCVVPVPDDPDDQDPCCVVPPVSSVSSVVVNVVSVVCVVVVCCCCPPPHPCVVVVVVVD

InterPro domains:
  IPR036872 CH domain superfamily [G3DSA:1.10.418.10] (3-104)
  IPR043936 HOOK, N-terminal [PF19047] (16-90)